Protein AF-A0A1S1MSF8-F1 (afdb_monomer_lite)

Sequence (119 aa):
MPSSAIEFIKFDSLSEEELNNYEQAVAFIKGVENPFRLKPSRVVELVSKKLPNFNMPLHTKCWKYYEARPREIDINYKGDYASYMEGFDGYLYSMSWVKFLIEELRDVTKLEEVKMQAI

pLDDT: mean 81.34, std 20.91, range [37.38, 98.06]

Structure (mmCIF, N/CA/C/O backbone):
data_AF-A0A1S1MSF8-F1
#
_entry.id   AF-A0A1S1MSF8-F1
#
loop_
_atom_site.group_PDB
_atom_site.id
_atom_site.type_symbol
_atom_site.label_atom_id
_atom_site.label_alt_id
_atom_site.label_comp_id
_atom_site.label_asym_id
_atom_site.label_entity_id
_atom_site.label_seq_id
_atom_site.pdbx_PDB_ins_code
_atom_site.Cartn_x
_atom_site.Cartn_y
_atom_site.Cartn_z
_atom_site.occupancy
_atom_site.B_iso_or_equiv
_atom_site.auth_seq_id
_atom_site.auth_comp_id
_atom_site.auth_asym_id
_atom_site.auth_atom_id
_atom_site.pdbx_PDB_model_num
ATOM 1 N N . MET A 1 1 ? 9.361 1.245 39.226 1.00 41.94 1 MET A N 1
ATOM 2 C CA . MET A 1 1 ? 9.531 2.128 38.055 1.00 41.94 1 MET A CA 1
ATOM 3 C C . MET A 1 1 ? 8.775 1.511 36.884 1.00 41.94 1 MET A C 1
ATOM 5 O O . MET A 1 1 ? 9.229 0.470 36.425 1.00 41.94 1 MET A O 1
ATOM 9 N N . PRO A 1 2 ? 7.632 2.043 36.424 1.00 44.16 2 PRO A N 1
ATOM 10 C CA . PRO A 1 2 ? 7.122 1.698 35.106 1.00 44.16 2 PRO A CA 1
ATOM 11 C C . PRO A 1 2 ? 7.528 2.785 34.105 1.00 44.16 2 PRO A C 1
ATOM 13 O O . PRO A 1 2 ? 7.167 3.951 34.250 1.00 44.16 2 PRO A O 1
ATOM 16 N N . SER A 1 3 ? 8.314 2.381 33.111 1.00 49.66 3 SER A N 1
ATOM 17 C CA . SER A 1 3 ? 8.751 3.201 31.983 1.00 49.66 3 SER A CA 1
ATOM 18 C C . SER A 1 3 ? 7.908 2.855 30.762 1.00 49.66 3 SER A C 1
ATOM 20 O O . SER A 1 3 ? 7.816 1.676 30.420 1.00 49.66 3 SER A O 1
ATOM 22 N N . SER A 1 4 ? 7.379 3.888 30.102 1.00 40.94 4 SER A N 1
ATOM 23 C CA . SER A 1 4 ? 7.108 4.028 28.654 1.00 40.94 4 SER A CA 1
ATOM 24 C C . SER A 1 4 ? 5.766 4.717 28.416 1.00 40.94 4 SER A C 1
ATOM 26 O O . SER A 1 4 ? 4.748 4.080 28.159 1.00 40.94 4 SER A O 1
ATOM 28 N N . ALA A 1 5 ? 5.784 6.048 28.486 1.00 41.41 5 ALA A N 1
ATOM 29 C CA . ALA A 1 5 ? 4.803 6.861 27.789 1.00 41.41 5 ALA A CA 1
ATOM 30 C C . ALA A 1 5 ? 5.191 6.858 26.303 1.00 41.41 5 ALA A C 1
ATOM 32 O O . ALA A 1 5 ? 6.262 7.341 25.940 1.00 41.41 5 ALA A O 1
ATOM 33 N N . ILE A 1 6 ? 4.356 6.264 25.452 1.00 50.16 6 ILE A N 1
ATOM 34 C CA . ILE A 1 6 ? 4.447 6.471 24.006 1.00 50.16 6 ILE A CA 1
ATOM 35 C C . ILE A 1 6 ? 3.659 7.748 23.721 1.00 50.16 6 ILE A C 1
ATOM 37 O O . ILE A 1 6 ? 2.434 7.725 23.611 1.00 50.16 6 ILE A O 1
ATOM 41 N N . GLU A 1 7 ? 4.363 8.875 23.662 1.00 37.38 7 GLU A N 1
ATOM 42 C CA . GLU A 1 7 ? 3.799 10.132 23.179 1.00 37.38 7 GLU A CA 1
ATOM 43 C C . GLU A 1 7 ? 3.716 10.072 21.652 1.00 37.38 7 GLU A C 1
ATOM 45 O O . GLU A 1 7 ? 4.716 10.174 20.939 1.00 37.38 7 GLU A O 1
ATOM 50 N N . PHE A 1 8 ? 2.505 9.867 21.136 1.00 43.72 8 PHE A N 1
ATOM 51 C CA . PHE A 1 8 ? 2.230 10.020 19.713 1.00 43.72 8 PHE A CA 1
ATOM 52 C C . PHE A 1 8 ? 2.314 11.508 19.354 1.00 43.72 8 PHE A C 1
ATOM 54 O O . PHE A 1 8 ? 1.441 12.307 19.694 1.00 43.72 8 PHE A O 1
ATOM 61 N N . ILE A 1 9 ? 3.408 11.867 18.683 1.00 44.03 9 ILE A N 1
ATOM 62 C CA . ILE A 1 9 ? 3.657 13.189 18.110 1.00 44.03 9 ILE A CA 1
ATOM 63 C C . ILE A 1 9 ? 2.515 13.539 17.146 1.00 44.03 9 ILE A C 1
ATOM 65 O O . ILE A 1 9 ? 2.125 12.726 16.307 1.00 44.03 9 ILE A O 1
ATOM 69 N N . LYS A 1 10 ? 1.984 14.758 17.302 1.00 40.03 10 LYS A N 1
ATOM 70 C CA . LYS A 1 10 ? 0.932 15.365 16.478 1.00 40.03 10 LYS A CA 1
ATOM 71 C C . LYS A 1 10 ? 1.234 15.160 14.995 1.00 40.03 10 LYS A C 1
ATOM 73 O O . LYS A 1 10 ? 2.210 15.691 14.478 1.00 40.03 10 LYS A O 1
ATOM 78 N N . PHE A 1 11 ? 0.385 14.382 14.335 1.00 39.38 11 PHE A N 1
ATOM 79 C CA . PHE A 1 11 ? 0.431 14.200 12.896 1.00 39.38 11 PHE A CA 1
ATOM 80 C C . PHE A 1 11 ? -0.297 15.385 12.261 1.00 39.38 11 PHE A C 1
ATOM 82 O O . PHE A 1 11 ? -1.511 15.515 12.431 1.00 39.38 11 PHE A O 1
ATOM 89 N N . ASP A 1 12 ? 0.454 16.268 11.600 1.00 45.28 12 ASP A N 1
ATOM 90 C CA . ASP A 1 12 ? -0.088 17.416 10.880 1.00 45.28 12 ASP A CA 1
ATOM 91 C C . ASP A 1 12 ? -1.225 16.964 9.964 1.00 45.28 12 ASP A C 1
ATOM 93 O O . ASP A 1 12 ? -1.085 16.114 9.078 1.00 45.28 12 ASP A O 1
ATOM 97 N N . SER A 1 13 ? -2.397 17.521 10.238 1.00 46.09 13 SER A N 1
ATOM 98 C CA . SER A 1 13 ? -3.622 17.315 9.496 1.00 46.09 13 SER A CA 1
ATOM 99 C C . SER A 1 13 ? -3.523 18.040 8.160 1.00 46.09 13 SER A C 1
ATOM 101 O O . SER A 1 13 ? -4.140 19.086 7.985 1.00 46.09 13 SER A O 1
ATOM 103 N N . LEU A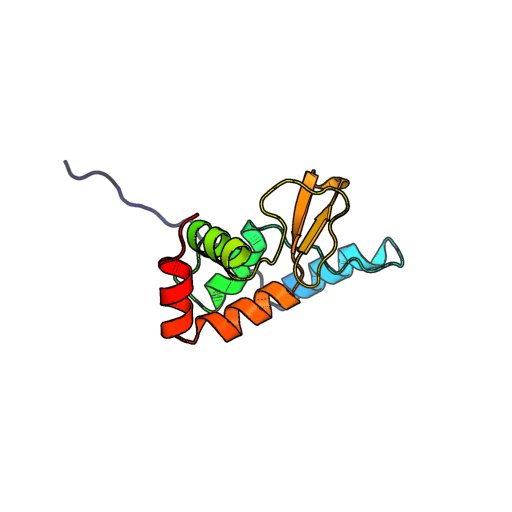 1 14 ? -2.748 17.498 7.220 1.00 49.75 14 LEU A N 1
ATOM 104 C CA . LEU A 1 14 ? -2.849 17.946 5.838 1.00 49.75 14 LEU A CA 1
ATOM 105 C C . LEU A 1 14 ? -4.245 17.583 5.337 1.00 49.75 14 LEU A C 1
ATOM 107 O O . LEU A 1 14 ? -4.637 16.402 5.323 1.00 49.75 14 LEU A O 1
ATOM 111 N N . SER A 1 15 ? -4.988 18.627 4.993 1.00 55.56 15 SER A N 1
ATOM 112 C CA . SER A 1 15 ? -6.329 18.553 4.430 1.00 55.56 15 SER A CA 1
ATOM 113 C C . SER A 1 15 ? -6.309 17.784 3.102 1.00 55.56 15 SER A C 1
ATOM 115 O O . SER A 1 15 ? -5.287 17.704 2.416 1.00 55.56 15 SER A O 1
ATOM 117 N N . GLU A 1 16 ? -7.440 17.180 2.726 1.00 54.88 16 GLU A N 1
ATOM 118 C CA . GLU A 1 16 ? -7.584 16.494 1.428 1.00 54.88 16 GLU A CA 1
ATOM 119 C C . GLU A 1 16 ? -7.258 17.442 0.248 1.00 54.88 16 GLU A C 1
ATOM 121 O O . GLU A 1 16 ? -6.763 17.003 -0.788 1.00 54.88 16 GLU A O 1
ATOM 126 N N . GLU A 1 17 ? -7.435 18.750 0.452 1.00 48.91 17 GLU A N 1
ATOM 127 C CA . GLU A 1 17 ? -7.092 19.827 -0.478 1.00 48.91 17 GLU A CA 1
ATOM 128 C C . GLU A 1 17 ? -5.576 20.036 -0.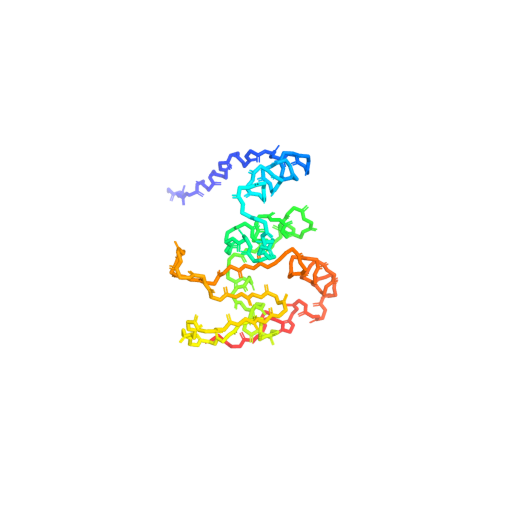635 1.00 48.91 17 GLU A C 1
ATOM 130 O O . GLU A 1 17 ? -5.076 20.092 -1.758 1.00 48.91 17 GLU A O 1
ATOM 135 N N . GLU A 1 18 ? -4.810 20.076 0.458 1.00 52.41 18 GLU A N 1
ATOM 136 C CA . GLU A 1 18 ? -3.344 20.198 0.399 1.00 52.41 18 GLU A CA 1
ATOM 137 C C . GLU A 1 18 ? -2.690 18.980 -0.252 1.00 52.41 18 GLU A C 1
ATOM 139 O O . GLU A 1 18 ? -1.696 19.110 -0.970 1.00 52.41 18 GLU A O 1
ATOM 144 N N . LEU A 1 19 ? -3.277 17.796 -0.056 1.00 57.44 19 LEU A N 1
ATOM 145 C CA . LEU A 1 19 ? -2.837 16.593 -0.747 1.00 57.44 19 LEU A CA 1
ATOM 146 C C . LEU A 1 19 ? -3.058 16.706 -2.257 1.00 57.44 19 LEU A C 1
ATOM 148 O O . LEU A 1 19 ? -2.132 16.454 -3.022 1.00 57.44 19 LEU A O 1
ATOM 152 N N . ASN A 1 20 ? -4.255 17.119 -2.676 1.00 54.66 20 ASN A N 1
ATOM 153 C CA . ASN A 1 20 ? -4.584 17.286 -4.088 1.00 54.66 20 ASN A CA 1
ATOM 154 C C . ASN A 1 20 ? -3.715 18.378 -4.747 1.00 54.66 20 ASN A C 1
ATOM 156 O O . ASN A 1 20 ? -3.251 18.209 -5.873 1.00 54.66 20 ASN A O 1
ATOM 160 N N . ASN A 1 21 ? -3.412 19.457 -4.021 1.00 54.22 21 ASN A N 1
ATOM 161 C CA . ASN A 1 21 ? -2.560 20.547 -4.499 1.00 54.22 21 ASN A CA 1
ATOM 162 C C . ASN A 1 21 ? -1.085 20.136 -4.628 1.00 54.22 21 ASN A C 1
ATOM 164 O O . ASN A 1 21 ? -0.444 20.482 -5.621 1.00 54.22 21 ASN A O 1
ATOM 168 N N . TYR A 1 22 ? -0.545 19.355 -3.686 1.00 52.91 22 TYR A N 1
ATOM 169 C CA . TYR A 1 22 ? 0.806 18.793 -3.819 1.00 52.91 22 TYR A CA 1
ATOM 170 C C . TYR A 1 22 ? 0.896 17.837 -5.016 1.00 52.91 22 TYR A C 1
ATOM 172 O O . TYR A 1 22 ? 1.853 17.867 -5.793 1.00 52.91 22 TYR A O 1
ATOM 180 N N . GLU A 1 23 ? -0.138 17.017 -5.198 1.00 52.25 23 GLU A N 1
ATOM 181 C CA . GLU A 1 23 ? -0.255 16.078 -6.309 1.00 52.25 23 GLU A CA 1
ATOM 182 C C . GLU A 1 23 ? -0.362 16.779 -7.676 1.00 52.25 23 GLU A C 1
ATOM 184 O O . GLU A 1 23 ? 0.232 16.294 -8.642 1.00 52.25 23 GLU A O 1
ATOM 189 N N . GLN A 1 24 ? -1.033 17.935 -7.761 1.00 49.69 24 GLN A N 1
ATOM 190 C CA . GLN A 1 24 ? -1.083 18.758 -8.977 1.00 49.69 24 GLN A CA 1
ATOM 191 C C . GLN A 1 24 ? 0.215 19.531 -9.250 1.00 49.69 24 GLN A C 1
ATOM 193 O O . GLN A 1 24 ? 0.652 19.604 -10.400 1.00 49.69 24 GLN A O 1
ATOM 198 N N . ALA A 1 25 ? 0.869 20.069 -8.216 1.00 46.50 25 ALA A N 1
ATOM 199 C CA . ALA A 1 25 ? 2.100 20.847 -8.372 1.00 46.50 25 ALA A CA 1
ATOM 200 C C . ALA A 1 25 ? 3.264 20.012 -8.945 1.00 46.50 25 ALA A C 1
ATOM 202 O O . ALA A 1 25 ? 4.067 20.519 -9.727 1.00 46.50 25 ALA A O 1
ATOM 203 N N . VAL A 1 26 ? 3.335 18.719 -8.608 1.00 46.78 26 VAL A N 1
ATOM 204 C CA . VAL A 1 26 ? 4.332 17.787 -9.169 1.00 46.78 26 VAL A CA 1
ATOM 205 C C . VAL A 1 26 ? 3.962 17.339 -10.593 1.00 46.78 26 VAL A C 1
ATOM 207 O O . VAL A 1 26 ? 4.853 17.146 -11.422 1.00 46.78 26 VAL A O 1
ATOM 210 N N . ALA A 1 27 ? 2.667 17.209 -10.905 1.00 48.31 27 ALA A N 1
ATOM 211 C CA . ALA A 1 27 ? 2.172 16.743 -12.206 1.00 48.31 27 ALA A CA 1
ATOM 212 C C . ALA A 1 27 ? 2.449 17.722 -13.363 1.00 48.31 27 ALA A C 1
ATOM 214 O O . ALA A 1 27 ? 2.637 17.302 -14.502 1.00 48.31 27 ALA A O 1
ATOM 215 N N . PHE A 1 28 ? 2.537 19.024 -13.082 1.00 47.47 28 PHE A N 1
ATOM 216 C CA . PHE A 1 28 ? 2.641 20.052 -14.123 1.00 47.47 28 PHE A CA 1
ATOM 217 C C . PHE A 1 28 ? 3.998 20.083 -14.861 1.00 47.47 28 PHE A C 1
ATOM 219 O O . PHE A 1 28 ? 4.104 20.649 -15.945 1.00 47.47 28 PHE A O 1
ATOM 226 N N . ILE A 1 29 ? 5.055 19.476 -14.305 1.00 55.41 29 ILE A N 1
ATOM 227 C CA . ILE A 1 29 ? 6.436 19.674 -14.791 1.00 55.41 29 ILE A CA 1
ATOM 228 C C . ILE A 1 29 ? 6.830 18.705 -15.924 1.00 55.41 29 ILE A C 1
ATOM 230 O O . ILE A 1 29 ? 7.771 18.983 -16.668 1.00 55.41 29 ILE A O 1
ATOM 234 N N . LYS A 1 30 ? 6.127 17.583 -16.121 1.00 45.09 30 LYS A N 1
ATOM 235 C CA . LYS A 1 30 ? 6.423 16.626 -17.204 1.00 45.09 30 LYS A CA 1
ATOM 236 C C . LYS A 1 30 ? 5.119 16.013 -17.701 1.00 45.09 30 LYS A C 1
ATOM 238 O O . LYS A 1 30 ? 4.475 15.305 -16.943 1.00 45.09 30 LYS A O 1
ATOM 243 N N . GLY A 1 31 ? 4.747 16.267 -18.957 1.00 49.09 31 GLY A N 1
ATOM 244 C CA . GLY A 1 31 ? 3.470 15.886 -19.589 1.00 49.09 31 GLY A CA 1
ATOM 245 C C . GLY A 1 31 ? 3.173 14.383 -19.747 1.00 49.09 31 GLY A C 1
ATOM 246 O O . GLY A 1 31 ? 2.563 13.992 -20.736 1.00 49.09 31 GLY A O 1
ATOM 247 N N . VAL A 1 32 ? 3.595 13.540 -18.804 1.00 54.88 32 VAL A N 1
ATOM 248 C CA . VAL A 1 32 ? 3.194 12.138 -18.660 1.00 54.88 32 VAL A CA 1
ATOM 249 C C . VAL A 1 32 ? 2.949 11.896 -17.170 1.00 54.88 32 VAL A C 1
ATOM 251 O O . VAL A 1 32 ? 3.892 11.793 -16.385 1.00 54.88 32 VAL A O 1
ATOM 254 N N . GLU A 1 33 ? 1.679 11.839 -16.768 1.00 68.12 33 GLU A N 1
ATOM 255 C CA . GLU A 1 33 ? 1.298 11.531 -15.390 1.00 68.12 33 GLU A CA 1
ATOM 256 C C . GLU A 1 33 ? 1.740 10.105 -15.033 1.00 68.12 33 GLU A C 1
ATOM 258 O O . GLU A 1 33 ? 1.281 9.127 -15.627 1.00 68.12 33 GLU A O 1
ATOM 263 N N . ASN A 1 34 ? 2.635 9.964 -14.053 1.00 74.75 34 ASN A N 1
ATOM 264 C CA . ASN A 1 34 ? 2.888 8.671 -13.433 1.00 74.75 34 ASN A CA 1
ATOM 265 C C . ASN A 1 34 ? 1.897 8.479 -12.268 1.00 74.75 34 ASN A C 1
ATOM 267 O O . ASN A 1 34 ? 1.968 9.239 -11.297 1.00 74.75 34 ASN A O 1
ATOM 271 N N . PRO A 1 35 ? 0.993 7.481 -12.319 1.00 85.06 35 PRO A N 1
ATOM 272 C CA . PRO A 1 35 ? 0.015 7.260 -11.255 1.00 85.06 35 PRO A CA 1
ATOM 273 C C . PRO A 1 35 ? 0.648 6.750 -9.947 1.00 85.06 35 PRO A C 1
ATOM 275 O O . PRO A 1 35 ? 0.006 6.817 -8.898 1.00 85.06 35 PRO A O 1
ATOM 278 N N . PHE A 1 36 ? 1.892 6.258 -9.979 1.00 90.38 36 PHE A N 1
ATOM 279 C CA . PHE A 1 36 ? 2.616 5.719 -8.826 1.00 90.38 36 PHE A CA 1
ATOM 280 C C . PHE A 1 36 ? 3.462 6.808 -8.165 1.00 90.38 36 PHE A C 1
ATOM 282 O O . PHE A 1 36 ? 4.594 7.079 -8.565 1.00 90.38 36 PHE A O 1
ATOM 289 N N . ARG A 1 37 ? 2.906 7.435 -7.126 1.00 89.81 37 ARG A N 1
ATOM 290 C CA . ARG A 1 37 ? 3.531 8.569 -6.416 1.00 89.81 37 ARG A CA 1
ATOM 291 C C . ARG A 1 37 ? 3.595 8.407 -4.900 1.00 89.81 37 ARG A C 1
ATOM 293 O O . ARG A 1 37 ? 4.249 9.194 -4.218 1.00 89.81 37 ARG A O 1
ATOM 300 N N . LEU A 1 38 ? 2.928 7.393 -4.353 1.00 93.75 38 LEU A N 1
ATOM 301 C CA . LEU A 1 38 ? 2.791 7.223 -2.911 1.00 93.75 38 LEU A CA 1
ATOM 302 C C . LEU A 1 38 ? 3.870 6.285 -2.377 1.00 93.75 38 LEU A C 1
ATOM 304 O O . LEU A 1 38 ? 3.937 5.115 -2.745 1.00 93.75 38 LEU A O 1
ATOM 308 N N . LYS A 1 39 ? 4.699 6.781 -1.457 1.00 95.25 39 LYS A N 1
ATOM 309 C CA . LYS A 1 39 ? 5.591 5.924 -0.662 1.00 95.25 39 LYS A CA 1
ATOM 310 C C . LYS A 1 39 ? 4.762 5.049 0.295 1.00 95.25 39 LYS A C 1
ATOM 312 O O . LYS A 1 39 ? 3.674 5.473 0.691 1.00 95.25 39 LYS A O 1
ATOM 317 N N . PRO A 1 40 ? 5.281 3.895 0.763 1.00 96.81 40 PRO A N 1
ATOM 318 C CA . PRO A 1 40 ? 4.584 3.047 1.737 1.00 96.81 40 PRO A CA 1
ATOM 319 C C . PRO A 1 40 ? 4.062 3.805 2.967 1.00 96.81 40 PRO A C 1
ATOM 321 O O . PRO A 1 40 ? 2.942 3.578 3.411 1.00 96.81 40 PRO A O 1
ATOM 324 N N . SER A 1 41 ? 4.846 4.747 3.505 1.00 95.44 41 SER A N 1
ATOM 325 C CA . SER A 1 41 ? 4.438 5.566 4.654 1.00 95.44 41 SER A CA 1
ATOM 326 C C . SER A 1 41 ? 3.224 6.440 4.348 1.00 95.44 41 SER A C 1
ATOM 328 O O . SER A 1 41 ? 2.341 6.574 5.192 1.00 95.44 41 SER A O 1
ATOM 330 N N . ARG A 1 42 ? 3.140 6.981 3.126 1.00 95.19 42 ARG A N 1
ATOM 331 C CA . ARG A 1 42 ? 1.995 7.780 2.689 1.00 95.19 42 ARG A CA 1
ATOM 332 C C . ARG A 1 42 ? 0.746 6.923 2.511 1.00 95.19 42 ARG A C 1
ATOM 334 O O . ARG A 1 42 ? -0.335 7.368 2.875 1.00 95.19 42 ARG A O 1
ATOM 341 N N . VAL A 1 43 ? 0.883 5.693 2.007 1.00 97.00 43 VAL A N 1
ATOM 342 C CA . VAL A 1 43 ? -0.235 4.733 1.958 1.00 97.00 43 VAL A CA 1
ATOM 343 C C . VAL A 1 43 ? -0.759 4.466 3.368 1.00 97.00 43 VAL A C 1
ATOM 345 O O . VAL A 1 43 ? -1.958 4.589 3.600 1.00 97.00 43 VAL A O 1
ATOM 348 N N . VAL A 1 44 ? 0.132 4.169 4.321 1.00 97.56 44 VAL A N 1
ATOM 349 C CA . VAL A 1 44 ? -0.249 3.925 5.722 1.00 97.56 44 VAL A CA 1
ATOM 350 C C . VAL A 1 44 ? -0.995 5.114 6.316 1.00 97.56 44 VAL A C 1
ATOM 352 O O . VAL A 1 44 ? -2.051 4.915 6.903 1.00 97.56 44 VAL A O 1
ATOM 355 N N . GLU A 1 45 ? -0.491 6.332 6.129 1.00 95.62 45 GLU A N 1
ATOM 356 C CA . GLU A 1 45 ? -1.157 7.547 6.603 1.00 95.62 45 GLU A CA 1
ATOM 357 C C . GLU A 1 45 ? -2.562 7.720 6.005 1.00 95.62 45 GLU A C 1
ATOM 359 O O . GLU A 1 45 ? -3.517 8.029 6.714 1.00 95.62 45 GLU A O 1
ATOM 364 N N . LEU A 1 46 ? -2.705 7.548 4.690 1.00 94.62 46 LEU A N 1
ATOM 365 C CA . LEU A 1 46 ? -3.986 7.758 4.017 1.00 94.62 46 LEU A CA 1
ATOM 366 C C . LEU A 1 46 ? -5.030 6.723 4.431 1.00 94.62 46 LEU A C 1
ATOM 368 O O . LEU A 1 46 ? -6.187 7.074 4.662 1.00 94.62 46 LEU A O 1
ATOM 372 N N . VAL A 1 47 ? -4.622 5.461 4.555 1.00 96.25 47 VAL A N 1
ATOM 373 C CA . VAL A 1 47 ? -5.518 4.385 4.982 1.00 96.25 47 VAL A CA 1
ATOM 374 C C . VAL A 1 47 ? -5.852 4.529 6.469 1.00 96.25 47 VAL A C 1
ATOM 376 O O . VAL A 1 47 ? -7.015 4.365 6.836 1.00 96.25 47 VAL A O 1
ATOM 379 N N . SER A 1 48 ? -4.898 4.915 7.326 1.00 95.81 48 SER A N 1
ATOM 380 C CA . SER A 1 48 ? -5.135 5.040 8.772 1.00 95.81 48 SER A CA 1
ATOM 381 C C . SER A 1 48 ? -6.134 6.140 9.138 1.00 95.81 48 SER A C 1
ATOM 383 O O . SER A 1 48 ? -6.875 5.990 10.109 1.00 95.81 48 SER A O 1
ATOM 385 N N . LYS A 1 49 ? -6.262 7.185 8.306 1.00 94.38 49 LYS A N 1
ATOM 386 C CA . LYS A 1 49 ? -7.322 8.206 8.431 1.00 94.38 49 LYS A CA 1
ATOM 387 C C . LYS A 1 49 ? -8.738 7.625 8.344 1.00 94.38 49 LYS A C 1
ATOM 389 O O . LYS A 1 49 ? -9.669 8.231 8.868 1.00 94.38 49 LYS A O 1
ATOM 394 N N . LYS A 1 50 ? -8.924 6.488 7.666 1.00 93.94 50 LYS A N 1
ATOM 395 C CA . LYS A 1 50 ? -10.225 5.803 7.547 1.00 93.94 50 LYS A CA 1
ATOM 396 C C . LYS A 1 50 ? -10.279 4.496 8.352 1.00 93.94 50 LYS A C 1
ATOM 398 O O . LYS A 1 50 ? -11.364 4.087 8.749 1.00 93.94 50 LYS A O 1
ATOM 403 N N . LEU A 1 51 ? -9.130 3.867 8.613 1.00 93.69 51 LEU A N 1
ATOM 404 C CA . LEU A 1 51 ? -8.968 2.614 9.356 1.00 93.69 51 LEU A CA 1
ATOM 405 C C . LEU A 1 51 ? -7.886 2.786 10.447 1.00 93.69 51 LEU A C 1
ATOM 407 O O . LEU A 1 51 ? -6.726 2.457 10.202 1.00 93.69 51 LEU A O 1
ATOM 411 N N . PRO A 1 52 ? -8.227 3.263 11.663 1.00 90.81 52 PRO A N 1
ATOM 412 C CA . PRO A 1 52 ? -7.259 3.741 12.668 1.00 90.81 52 PRO A CA 1
ATOM 413 C C . PRO A 1 52 ? -6.144 2.769 13.087 1.00 90.81 52 PRO A C 1
ATOM 415 O O . PRO A 1 52 ? -5.088 3.201 13.537 1.00 90.81 52 PRO A O 1
ATOM 418 N N . ASN A 1 53 ? -6.348 1.460 12.920 1.00 91.75 53 ASN A N 1
ATOM 419 C CA . ASN A 1 53 ? -5.368 0.427 13.275 1.00 91.75 53 ASN A CA 1
ATOM 420 C C . ASN A 1 53 ? -4.459 0.012 12.103 1.00 91.75 53 ASN A C 1
ATOM 422 O O . ASN A 1 53 ? -3.668 -0.926 12.234 1.00 91.75 53 ASN A O 1
ATOM 426 N N . PHE A 1 54 ? -4.573 0.675 10.950 1.00 96.56 54 PHE A N 1
ATOM 427 C CA . PHE A 1 54 ? -3.734 0.397 9.793 1.00 96.56 54 PHE A CA 1
ATOM 428 C C . PHE A 1 54 ? -2.319 0.951 9.996 1.00 96.56 54 PHE A C 1
ATOM 430 O O . PHE A 1 54 ? -2.124 2.133 10.267 1.00 96.56 54 PHE A O 1
ATOM 437 N N . ASN A 1 55 ? -1.317 0.081 9.872 1.00 97.50 55 ASN A N 1
ATOM 438 C CA . ASN A 1 55 ? 0.085 0.384 10.159 1.00 97.50 55 ASN A CA 1
ATOM 439 C C . ASN A 1 55 ? 1.027 -0.295 9.148 1.00 97.50 55 ASN A C 1
ATOM 441 O O . ASN A 1 55 ? 0.591 -1.062 8.290 1.00 97.50 55 ASN A O 1
ATOM 445 N N . MET A 1 56 ? 2.332 -0.015 9.234 1.00 97.69 56 MET A N 1
ATOM 446 C CA . MET A 1 56 ? 3.322 -0.550 8.286 1.00 97.69 56 MET A CA 1
ATOM 447 C C . MET A 1 56 ? 3.399 -2.092 8.255 1.00 97.69 56 MET A C 1
ATOM 449 O O . MET A 1 56 ? 3.480 -2.653 7.157 1.00 97.69 56 MET A O 1
ATOM 453 N N . PRO A 1 57 ? 3.340 -2.809 9.398 1.00 97.12 57 PRO A N 1
ATOM 454 C CA . PRO A 1 57 ? 3.224 -4.266 9.385 1.00 97.12 57 PRO A CA 1
ATOM 455 C C . PRO A 1 57 ? 1.996 -4.772 8.621 1.00 97.12 57 PRO A C 1
ATOM 457 O O . PRO A 1 57 ? 2.127 -5.673 7.794 1.00 97.12 57 PRO A O 1
ATOM 460 N N . LEU A 1 58 ? 0.820 -4.177 8.846 1.00 97.25 58 LEU A N 1
ATOM 461 C CA . LEU A 1 58 ? -0.395 -4.565 8.131 1.00 97.25 58 LEU A CA 1
ATOM 462 C C . LEU A 1 58 ? -0.291 -4.237 6.639 1.00 97.25 58 LEU A C 1
ATOM 464 O O . LEU A 1 58 ? -0.576 -5.102 5.821 1.00 97.25 58 LEU A O 1
ATOM 468 N N . HIS A 1 59 ? 0.226 -3.062 6.274 1.00 98.00 59 HIS A N 1
ATOM 469 C CA . HIS A 1 59 ? 0.517 -2.723 4.879 1.00 98.00 59 HIS A CA 1
ATOM 470 C C . HIS A 1 59 ? 1.453 -3.748 4.220 1.00 98.00 59 HIS A C 1
ATOM 472 O O . HIS A 1 59 ? 1.249 -4.123 3.066 1.00 98.00 59 HIS A O 1
ATOM 478 N N . THR A 1 60 ? 2.452 -4.241 4.961 1.00 97.69 60 THR A N 1
ATOM 479 C CA . THR A 1 60 ? 3.375 -5.273 4.474 1.00 97.69 60 THR A CA 1
ATOM 480 C C . THR A 1 60 ? 2.663 -6.585 4.171 1.00 97.69 60 THR A C 1
ATOM 482 O O . THR A 1 60 ? 2.922 -7.195 3.135 1.00 97.69 60 THR A O 1
ATOM 485 N N . LYS A 1 61 ? 1.739 -6.998 5.044 1.00 97.62 61 LYS A N 1
ATOM 486 C CA . LYS A 1 61 ? 0.874 -8.155 4.790 1.00 97.62 61 LYS A CA 1
ATOM 487 C C . LYS A 1 61 ? -0.033 -7.906 3.593 1.00 97.62 61 LYS A C 1
ATOM 489 O O . LYS A 1 61 ? -0.076 -8.736 2.703 1.00 97.62 61 LYS A O 1
ATOM 494 N N . CYS A 1 62 ? -0.669 -6.740 3.499 1.00 98.06 62 CYS A N 1
ATOM 495 C CA . CYS A 1 62 ? -1.572 -6.420 2.396 1.00 98.06 62 CYS A CA 1
ATOM 496 C C . CYS A 1 62 ? -0.905 -6.544 1.023 1.00 98.06 62 CYS A C 1
ATOM 498 O O . CYS A 1 62 ? -1.443 -7.232 0.160 1.00 98.06 62 CYS A O 1
ATOM 500 N N . TRP A 1 63 ? 0.261 -5.923 0.799 1.00 98.00 63 TRP A N 1
ATOM 501 C CA . TRP A 1 63 ? 0.885 -6.008 -0.529 1.00 98.00 63 TRP A CA 1
ATOM 502 C C . TRP A 1 63 ? 1.341 -7.435 -0.862 1.00 98.00 63 TRP A C 1
ATOM 504 O O . TRP A 1 63 ? 1.352 -7.796 -2.034 1.00 98.00 63 TRP A O 1
ATOM 514 N N . LYS A 1 64 ? 1.678 -8.251 0.151 1.00 97.44 64 LYS A N 1
ATOM 515 C CA . LYS A 1 64 ? 2.009 -9.676 -0.012 1.00 97.44 64 LYS A CA 1
ATOM 516 C C . LYS A 1 64 ? 0.782 -10.560 -0.223 1.00 97.44 64 LYS A C 1
ATOM 518 O O . LYS A 1 64 ? 0.909 -11.589 -0.878 1.00 97.44 64 LYS A O 1
ATOM 523 N N . TYR A 1 65 ? -0.354 -10.220 0.378 1.00 97.25 65 TYR A N 1
ATOM 524 C CA . TYR A 1 65 ? -1.605 -10.977 0.293 1.00 97.25 65 TYR A CA 1
ATOM 525 C C . TYR A 1 65 ? -2.251 -10.793 -1.072 1.00 97.25 65 TYR A C 1
ATOM 527 O O . TYR A 1 65 ? -2.588 -11.762 -1.737 1.00 97.25 65 TYR A O 1
ATOM 535 N N . TYR A 1 66 ? -2.375 -9.535 -1.492 1.00 97.00 66 TYR A N 1
ATOM 536 C CA . TYR A 1 66 ? -3.007 -9.151 -2.754 1.00 97.00 66 TYR A CA 1
ATOM 537 C C . TYR A 1 66 ? -2.015 -9.048 -3.911 1.00 97.00 66 TYR A C 1
ATOM 539 O O . TYR A 1 66 ? -2.379 -8.566 -4.977 1.00 97.00 66 TYR A O 1
ATOM 547 N N . GLU A 1 67 ? -0.756 -9.428 -3.677 1.00 96.94 67 GLU A N 1
ATOM 548 C CA . GLU A 1 67 ? 0.302 -9.432 -4.691 1.00 96.94 67 GLU A CA 1
ATOM 549 C C . GLU A 1 67 ? 0.425 -8.091 -5.438 1.00 96.94 67 GLU A C 1
ATOM 551 O O . GLU A 1 67 ? 0.729 -8.033 -6.624 1.00 96.94 67 GLU A O 1
ATOM 556 N N . ALA A 1 68 ? 0.223 -6.976 -4.724 1.00 97.50 68 ALA A N 1
ATOM 557 C CA . ALA A 1 68 ? 0.236 -5.632 -5.307 1.00 97.50 68 ALA A CA 1
ATOM 558 C C . ALA A 1 68 ? 1.590 -5.275 -5.955 1.00 97.50 68 ALA A C 1
ATOM 560 O O . ALA A 1 68 ? 1.671 -4.380 -6.803 1.00 97.50 68 ALA A O 1
ATOM 561 N N . ARG A 1 69 ? 2.656 -5.971 -5.542 1.00 96.75 69 ARG A N 1
ATOM 562 C CA . ARG A 1 69 ? 3.994 -5.941 -6.138 1.00 96.75 69 ARG A CA 1
ATOM 563 C C . ARG A 1 69 ? 4.728 -7.274 -5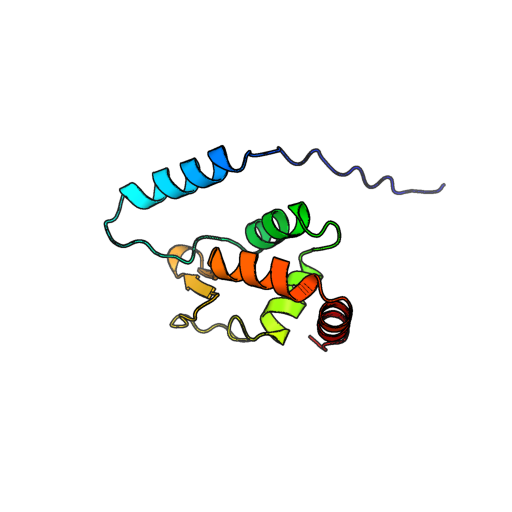.914 1.00 96.75 69 ARG A C 1
ATOM 565 O O . ARG A 1 69 ? 4.361 -8.004 -4.987 1.00 96.75 69 ARG A O 1
ATOM 572 N N . PRO A 1 70 ? 5.804 -7.558 -6.673 1.00 97.06 70 PRO A N 1
ATOM 573 C CA . PRO A 1 70 ? 6.646 -8.728 -6.463 1.00 97.06 70 PRO A CA 1
ATOM 574 C C . PRO A 1 70 ? 7.292 -8.736 -5.072 1.00 97.06 70 PRO A C 1
ATOM 576 O O . PRO A 1 70 ? 7.535 -7.689 -4.464 1.00 97.06 70 PRO A O 1
ATOM 579 N N . ARG A 1 71 ? 7.564 -9.943 -4.559 1.00 95.12 71 ARG A N 1
ATOM 580 C CA . ARG A 1 71 ? 8.265 -10.136 -3.277 1.00 95.12 71 ARG A CA 1
ATOM 581 C C . ARG A 1 71 ? 9.733 -9.740 -3.370 1.00 95.12 71 ARG A C 1
ATOM 583 O O . ARG A 1 71 ? 10.246 -9.116 -2.445 1.00 95.12 71 ARG A O 1
ATOM 590 N N . GLU A 1 72 ? 10.348 -10.070 -4.496 1.00 95.44 72 GLU A N 1
ATOM 591 C CA . GLU A 1 72 ? 11.704 -9.665 -4.839 1.00 95.44 72 GLU A CA 1
ATOM 592 C C . GLU A 1 72 ? 11.706 -8.317 -5.568 1.00 95.44 72 GLU A C 1
ATOM 594 O O . GLU A 1 72 ? 10.671 -7.810 -6.013 1.00 95.44 72 GLU A O 1
ATOM 599 N N . ILE A 1 73 ? 12.879 -7.700 -5.673 1.00 94.75 73 ILE A N 1
ATOM 600 C CA . ILE A 1 73 ? 13.029 -6.476 -6.459 1.00 94.75 73 ILE A CA 1
ATOM 601 C C . ILE A 1 73 ? 12.945 -6.833 -7.944 1.00 94.75 73 ILE A C 1
ATOM 603 O O . ILE A 1 73 ? 13.774 -7.578 -8.459 1.00 94.75 73 ILE A O 1
ATOM 607 N N . ASP A 1 74 ? 11.965 -6.250 -8.627 1.00 96.88 74 ASP A N 1
ATOM 608 C CA . ASP A 1 74 ? 11.867 -6.224 -10.079 1.00 96.88 74 ASP A CA 1
ATOM 609 C C . ASP A 1 74 ? 11.817 -4.762 -10.523 1.00 96.88 74 ASP A C 1
ATOM 611 O O . ASP A 1 74 ? 10.808 -4.072 -10.369 1.00 96.88 74 ASP A O 1
ATOM 615 N N . ILE A 1 75 ? 12.940 -4.289 -11.062 1.00 95.44 75 ILE A N 1
ATOM 616 C CA . ILE A 1 75 ? 13.124 -2.893 -11.469 1.00 95.44 75 ILE A CA 1
ATOM 617 C C . ILE A 1 75 ? 12.240 -2.485 -12.654 1.00 95.44 75 ILE A C 1
ATOM 619 O O . ILE A 1 75 ? 12.035 -1.294 -12.878 1.00 95.44 75 ILE A O 1
ATOM 623 N N . ASN A 1 76 ? 11.707 -3.459 -13.398 1.00 94.50 76 ASN A N 1
ATOM 624 C CA . ASN A 1 76 ? 10.840 -3.230 -14.553 1.00 94.50 76 AS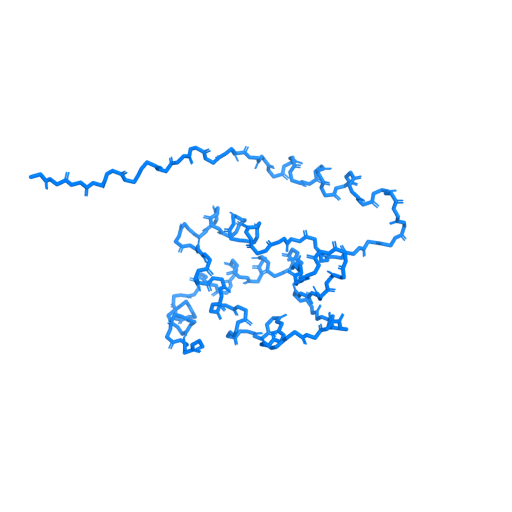N A CA 1
ATOM 625 C C . ASN A 1 76 ? 9.353 -3.397 -14.205 1.00 94.50 76 ASN A C 1
ATOM 627 O O . ASN A 1 76 ? 8.499 -3.250 -15.083 1.00 94.50 76 ASN A O 1
ATOM 631 N N . TYR A 1 77 ? 9.024 -3.704 -12.945 1.00 95.88 77 TYR A N 1
ATOM 632 C CA . TYR A 1 77 ? 7.652 -3.973 -12.538 1.00 95.88 77 TYR A CA 1
ATOM 633 C C . TYR A 1 77 ? 6.763 -2.733 -12.636 1.00 95.88 77 TYR A C 1
ATOM 635 O O . TYR A 1 77 ? 7.047 -1.691 -12.036 1.00 95.88 77 TYR A O 1
ATOM 643 N N . LYS A 1 78 ? 5.621 -2.906 -13.307 1.00 94.69 78 LYS A N 1
ATOM 644 C CA . LYS A 1 78 ? 4.527 -1.939 -13.398 1.00 94.69 78 LYS A CA 1
ATOM 645 C C . LYS A 1 78 ? 3.192 -2.685 -13.354 1.00 94.69 78 LYS A C 1
ATOM 647 O O . LYS A 1 78 ? 2.791 -3.281 -14.349 1.00 94.69 78 LYS A O 1
ATOM 652 N N . GLY A 1 79 ? 2.530 -2.661 -12.202 1.00 94.31 79 GLY A N 1
ATOM 653 C CA . GLY A 1 79 ? 1.198 -3.239 -11.999 1.00 94.31 79 GLY A CA 1
ATOM 654 C C . GLY A 1 79 ? 0.128 -2.169 -11.795 1.00 94.31 79 GLY A C 1
ATOM 655 O O . GLY A 1 79 ? 0.411 -0.981 -11.890 1.00 94.31 79 GLY A O 1
ATOM 656 N N . ASP A 1 80 ? -1.096 -2.571 -11.459 1.00 92.31 80 ASP A N 1
ATOM 657 C CA . ASP A 1 80 ? -2.220 -1.633 -11.275 1.00 92.31 80 ASP A CA 1
ATOM 658 C C . ASP A 1 80 ? -2.109 -0.806 -9.979 1.00 92.31 80 ASP A C 1
ATOM 660 O O . ASP A 1 80 ? -2.543 0.350 -9.888 1.00 92.31 80 ASP A O 1
ATOM 664 N N . TYR A 1 81 ? -1.484 -1.394 -8.957 1.00 96.50 81 TYR A N 1
ATOM 665 C CA . TYR A 1 81 ? -1.384 -0.817 -7.617 1.00 96.50 81 TYR A CA 1
ATOM 666 C C . TYR A 1 81 ? -0.010 -0.241 -7.285 1.00 96.50 81 TYR A C 1
ATOM 668 O O . TYR A 1 81 ? 0.073 0.694 -6.484 1.00 96.50 81 TYR A O 1
ATOM 676 N N . ALA A 1 82 ? 1.056 -0.757 -7.897 1.00 97.31 82 ALA A N 1
ATOM 677 C CA . ALA A 1 82 ? 2.420 -0.324 -7.631 1.00 97.31 82 ALA A CA 1
ATOM 678 C C . ALA A 1 82 ? 3.323 -0.430 -8.865 1.00 97.31 82 ALA A C 1
ATOM 680 O O . ALA A 1 82 ? 3.080 -1.227 -9.768 1.00 97.31 82 ALA A O 1
ATOM 681 N N . SER A 1 83 ? 4.409 0.337 -8.858 1.00 96.19 83 SER A N 1
ATOM 682 C CA . SER A 1 83 ? 5.490 0.265 -9.845 1.00 96.19 83 SER A CA 1
ATOM 683 C C . SER A 1 83 ? 6.824 0.461 -9.147 1.00 96.19 83 SER A C 1
ATOM 685 O O . SER A 1 83 ? 6.908 1.238 -8.188 1.00 96.19 83 SER A O 1
ATOM 687 N N . TYR A 1 84 ? 7.869 -0.208 -9.633 1.00 95.50 84 TYR A N 1
ATOM 688 C CA . TYR A 1 84 ? 9.226 0.169 -9.260 1.00 95.50 84 TYR A CA 1
ATOM 689 C C . TYR A 1 84 ? 9.553 1.532 -9.866 1.00 95.50 84 TYR A C 1
ATOM 691 O O . TYR A 1 84 ? 9.159 1.834 -10.993 1.00 95.50 84 TYR A O 1
ATOM 699 N N . MET A 1 85 ? 10.232 2.370 -9.093 1.00 90.19 85 MET A N 1
ATOM 700 C CA . MET A 1 85 ? 10.591 3.726 -9.475 1.00 90.19 85 MET A CA 1
ATOM 701 C C . MET A 1 85 ? 12.083 3.917 -9.264 1.00 90.19 85 MET A C 1
ATOM 703 O O . MET A 1 85 ? 12.528 4.089 -8.133 1.00 90.19 85 MET A O 1
ATOM 707 N N . GLU A 1 86 ? 12.842 3.929 -10.358 1.00 83.69 86 GLU A N 1
ATOM 708 C CA . GLU A 1 86 ? 14.308 4.027 -10.340 1.00 83.69 86 GLU A CA 1
ATOM 709 C C . GLU A 1 86 ? 14.798 5.263 -9.566 1.00 83.69 86 GLU A C 1
ATOM 711 O O . GLU A 1 86 ? 15.658 5.152 -8.702 1.00 83.69 86 GLU A O 1
ATOM 716 N N . GLY A 1 87 ? 14.169 6.429 -9.762 1.00 82.00 87 GLY A N 1
ATOM 717 C CA . GLY A 1 87 ? 14.525 7.656 -9.032 1.00 82.00 87 GLY A CA 1
ATOM 718 C C . GLY A 1 87 ? 14.213 7.642 -7.526 1.00 82.00 87 GLY A C 1
ATOM 719 O O . GLY A 1 87 ? 14.664 8.529 -6.805 1.00 82.00 87 GLY A O 1
ATOM 720 N N . PHE A 1 88 ? 13.430 6.671 -7.046 1.00 86.31 88 PHE A N 1
ATOM 721 C CA . PHE A 1 88 ? 13.161 6.443 -5.622 1.00 86.31 88 PHE A CA 1
ATOM 722 C C . PHE A 1 88 ? 13.888 5.201 -5.077 1.00 86.31 88 PHE A C 1
ATOM 724 O O . PHE A 1 88 ? 13.955 5.038 -3.862 1.00 86.31 88 PHE A O 1
ATOM 731 N N . ASP A 1 89 ? 14.424 4.354 -5.958 1.00 88.06 89 ASP A N 1
ATOM 732 C CA . ASP A 1 89 ? 14.997 3.044 -5.643 1.00 88.06 89 ASP A CA 1
ATOM 733 C C . ASP A 1 89 ? 14.046 2.156 -4.821 1.00 88.06 89 ASP A C 1
ATOM 735 O O . ASP A 1 89 ? 14.363 1.608 -3.764 1.00 88.06 89 ASP A O 1
ATOM 739 N N . GLY A 1 90 ? 12.796 2.076 -5.276 1.00 92.69 90 GLY A N 1
ATOM 740 C CA . GLY A 1 90 ? 11.779 1.297 -4.590 1.00 92.69 90 GLY A CA 1
ATOM 741 C C . GLY A 1 90 ? 10.411 1.387 -5.240 1.00 92.69 90 GLY A C 1
ATOM 742 O O . GLY A 1 90 ? 10.204 2.063 -6.245 1.00 92.69 90 GLY A O 1
ATOM 743 N N . TYR A 1 91 ? 9.446 0.705 -4.630 1.00 96.25 91 TYR A N 1
ATOM 744 C CA . TYR A 1 91 ? 8.084 0.668 -5.142 1.00 96.25 91 TYR A CA 1
ATOM 745 C C . TYR A 1 91 ? 7.265 1.857 -4.637 1.00 96.25 91 TYR A C 1
ATOM 747 O O . TYR A 1 91 ? 7.147 2.069 -3.424 1.00 96.25 91 TYR A O 1
ATOM 755 N N . LEU A 1 92 ? 6.669 2.594 -5.575 1.00 95.75 92 LEU A N 1
ATOM 756 C CA . LEU A 1 92 ? 5.625 3.577 -5.301 1.00 95.75 92 LEU A CA 1
ATOM 757 C C . LEU A 1 92 ? 4.257 2.992 -5.635 1.00 95.75 92 LEU A C 1
ATOM 759 O O . LEU A 1 92 ? 4.125 2.130 -6.501 1.00 95.75 92 LEU A O 1
ATOM 763 N N . TYR A 1 93 ? 3.241 3.487 -4.940 1.00 96.50 93 TYR A N 1
ATOM 764 C CA . TYR A 1 93 ? 1.866 3.026 -5.041 1.00 96.50 93 TYR A CA 1
ATOM 765 C C . TYR A 1 93 ? 0.972 4.089 -5.670 1.00 96.50 93 TYR A C 1
ATOM 767 O O . TYR A 1 93 ? 1.255 5.293 -5.605 1.00 96.50 93 TYR A O 1
ATOM 775 N N . SER A 1 94 ? -0.118 3.628 -6.272 1.00 94.69 94 SER A N 1
ATOM 776 C CA . SER A 1 94 ? -1.169 4.478 -6.818 1.00 94.69 94 SER A CA 1
ATOM 777 C C . SER A 1 94 ? -2.228 4.811 -5.768 1.00 94.69 94 SER A C 1
ATOM 779 O O . SER A 1 94 ? -2.366 4.139 -4.744 1.00 94.69 94 SER A O 1
ATOM 781 N N . MET A 1 95 ? -3.032 5.844 -6.031 1.00 93.69 95 MET A N 1
ATOM 782 C CA . MET A 1 95 ? -4.203 6.137 -5.196 1.00 93.69 95 MET A CA 1
ATOM 783 C C . MET A 1 95 ? -5.261 5.021 -5.280 1.00 93.69 95 MET A C 1
ATOM 785 O O . MET A 1 95 ? -6.019 4.816 -4.333 1.00 93.69 95 MET A 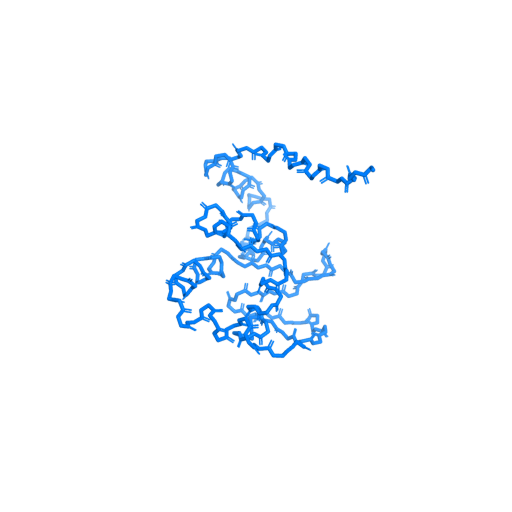O 1
ATOM 789 N N . SER A 1 96 ? -5.294 4.260 -6.379 1.00 94.25 96 SER A N 1
ATOM 790 C CA . SER A 1 96 ? -6.167 3.089 -6.521 1.00 94.25 96 SER A CA 1
ATOM 791 C C . SER A 1 96 ? -5.865 2.023 -5.468 1.00 94.25 96 SER A C 1
ATOM 793 O O . SER A 1 96 ? -6.795 1.432 -4.931 1.00 94.25 96 SER A O 1
ATOM 795 N N . TRP A 1 97 ? -4.593 1.844 -5.091 1.00 97.81 97 TRP A N 1
ATOM 796 C CA . TRP A 1 97 ? -4.212 0.930 -4.011 1.00 97.81 97 TRP A CA 1
ATOM 797 C C . TRP A 1 97 ? -4.783 1.356 -2.655 1.00 97.81 97 TRP A C 1
ATOM 799 O O . TRP A 1 97 ? -5.319 0.539 -1.914 1.00 97.81 97 TRP A O 1
ATOM 809 N N . VAL A 1 98 ? -4.729 2.654 -2.345 1.00 97.06 98 VAL A N 1
ATOM 810 C CA . VAL A 1 98 ? -5.300 3.208 -1.106 1.00 97.06 98 VAL A CA 1
ATOM 811 C C . VAL A 1 98 ? -6.809 2.963 -1.046 1.00 97.06 98 VAL A C 1
ATOM 813 O O . VAL A 1 98 ? -7.313 2.516 -0.018 1.00 97.06 98 VAL A O 1
ATOM 816 N N . LYS A 1 99 ? -7.525 3.236 -2.145 1.00 95.88 99 LYS A N 1
ATOM 817 C CA . LYS A 1 99 ? -8.979 3.026 -2.234 1.00 95.88 99 LYS A CA 1
ATOM 818 C C . LYS A 1 99 ? -9.342 1.556 -2.050 1.00 95.88 99 LYS A C 1
ATOM 820 O O . LYS A 1 99 ? -10.166 1.256 -1.192 1.00 95.88 99 LYS A O 1
ATOM 825 N N . PHE A 1 100 ? -8.652 0.671 -2.769 1.00 97.56 100 PHE A N 1
ATOM 826 C CA . PHE A 1 100 ? -8.825 -0.773 -2.651 1.00 97.56 100 PHE A CA 1
ATOM 827 C C . PHE A 1 100 ? -8.668 -1.243 -1.199 1.00 97.56 100 PHE A C 1
ATOM 829 O O . PHE A 1 100 ? -9.557 -1.896 -0.669 1.00 97.56 100 PHE A O 1
ATOM 836 N N . LEU A 1 101 ? -7.600 -0.835 -0.503 1.00 97.81 101 LEU A N 1
ATOM 837 C CA . LEU A 1 101 ? -7.390 -1.223 0.897 1.00 97.81 101 LEU A CA 1
ATOM 838 C C . LEU A 1 101 ? -8.486 -0.718 1.843 1.00 97.81 101 LEU A C 1
ATOM 840 O O . LEU A 1 101 ? -8.863 -1.427 2.774 1.00 97.81 101 LEU A O 1
ATOM 844 N N . ILE A 1 102 ? -8.984 0.504 1.634 1.00 95.81 102 ILE A N 1
ATOM 845 C CA . ILE A 1 102 ? -10.060 1.074 2.457 1.00 95.81 102 ILE A CA 1
ATOM 846 C C . ILE A 1 102 ? -11.375 0.320 2.243 1.00 95.81 102 ILE A C 1
ATOM 848 O O . ILE A 1 102 ? -12.145 0.184 3.192 1.00 95.81 102 ILE A O 1
ATOM 852 N N . GLU A 1 103 ? -11.653 -0.124 1.021 1.00 95.88 103 GLU A N 1
ATOM 853 C CA . GLU A 1 103 ? -12.85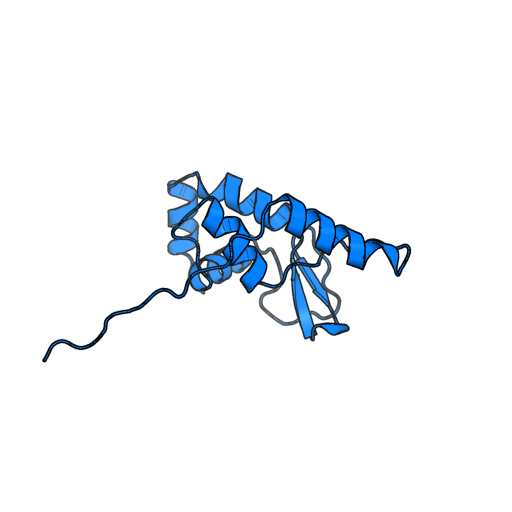8 -0.885 0.684 1.00 95.88 103 GLU A CA 1
ATOM 854 C C . GLU A 1 103 ? -12.761 -2.325 1.197 1.00 95.88 103 GLU A C 1
ATOM 856 O O . GLU A 1 103 ? -13.641 -2.769 1.933 1.00 95.88 103 GLU A O 1
ATOM 861 N N . GLU A 1 104 ? -11.656 -3.006 0.902 1.00 95.94 104 GLU A N 1
ATOM 862 C CA . GLU A 1 104 ? -11.453 -4.426 1.193 1.00 95.94 104 GLU A CA 1
ATOM 863 C C . GLU A 1 104 ? -11.344 -4.702 2.703 1.00 95.94 104 GLU A C 1
ATOM 865 O O . GLU A 1 104 ? -11.962 -5.624 3.227 1.00 95.94 104 GLU A O 1
ATOM 870 N N . LEU A 1 105 ? -10.605 -3.874 3.453 1.00 95.19 105 LEU A N 1
ATOM 871 C CA . LEU A 1 105 ? -10.347 -4.110 4.883 1.00 95.19 105 LEU A CA 1
ATOM 872 C C . LEU A 1 105 ? -11.471 -3.634 5.813 1.00 95.19 105 LEU A C 1
ATOM 874 O O . LEU A 1 105 ? -11.345 -3.746 7.036 1.00 95.19 105 LEU A O 1
ATOM 878 N N . ARG A 1 106 ? -12.567 -3.096 5.263 1.00 92.38 106 ARG A N 1
ATOM 879 C CA . ARG A 1 106 ? -13.819 -2.921 6.021 1.00 92.38 106 ARG A CA 1
ATOM 880 C C . ARG A 1 106 ? -14.485 -4.258 6.314 1.00 92.38 106 ARG A C 1
ATOM 882 O O . ARG A 1 106 ? -15.204 -4.358 7.306 1.00 92.38 106 ARG A O 1
ATOM 889 N N . ASP A 1 107 ? -14.244 -5.261 5.474 1.00 93.31 107 ASP A N 1
ATOM 890 C CA . ASP A 1 107 ? -14.641 -6.628 5.759 1.00 93.31 107 ASP A CA 1
ATOM 891 C C . ASP A 1 107 ? -13.693 -7.217 6.816 1.00 93.31 107 ASP A C 1
ATOM 893 O O . ASP A 1 107 ? -12.489 -7.390 6.604 1.00 93.31 107 ASP A O 1
ATOM 897 N N . VAL A 1 108 ? -14.252 -7.511 7.992 1.00 90.69 108 VAL A N 1
ATOM 898 C CA . VAL A 1 108 ? -13.506 -8.066 9.127 1.00 90.69 108 VAL A CA 1
ATOM 899 C C . VAL A 1 108 ? -12.915 -9.431 8.778 1.00 90.69 108 VAL A C 1
ATOM 901 O O . VAL A 1 108 ? -11.798 -9.728 9.196 1.00 90.69 108 VAL A O 1
ATOM 904 N N . THR A 1 109 ? -13.607 -10.242 7.975 1.00 94.75 109 THR A N 1
ATOM 905 C CA . THR A 1 109 ? -13.097 -11.541 7.528 1.00 94.75 109 THR A CA 1
ATOM 906 C C . THR A 1 109 ? -11.852 -11.353 6.669 1.00 94.75 109 THR A C 1
ATOM 908 O O . THR A 1 109 ? -10.832 -11.990 6.934 1.00 94.75 109 THR A O 1
ATOM 911 N N . LYS A 1 110 ? -11.876 -10.409 5.720 1.00 93.56 110 LYS A N 1
ATOM 912 C CA . LYS A 1 110 ? -10.700 -10.074 4.901 1.00 93.56 110 LYS A CA 1
ATOM 913 C C . LYS A 1 110 ? -9.542 -9.531 5.718 1.00 93.56 110 LYS A C 1
ATOM 915 O O . LYS A 1 110 ? -8.394 -9.921 5.504 1.00 93.56 110 LYS A O 1
ATOM 920 N N . LEU A 1 111 ? -9.825 -8.666 6.686 1.00 93.12 111 LEU A N 1
ATOM 921 C CA . LEU A 1 111 ? -8.797 -8.148 7.579 1.00 93.12 111 LEU A CA 1
ATOM 922 C C . LEU A 1 111 ? -8.102 -9.271 8.366 1.00 93.12 111 LEU A C 1
ATOM 924 O O . LEU A 1 111 ? -6.874 -9.259 8.488 1.00 93.12 111 LEU A O 1
ATOM 928 N N . GLU A 1 112 ? -8.858 -10.236 8.886 1.00 93.94 112 GLU A N 1
ATOM 929 C CA . GLU A 1 112 ? -8.287 -11.369 9.617 1.00 93.94 112 GLU A CA 1
ATOM 930 C C . GLU A 1 112 ? -7.517 -12.331 8.697 1.00 93.94 112 GLU A C 1
ATOM 932 O O . GLU A 1 112 ? -6.413 -12.743 9.053 1.00 93.94 112 GLU A O 1
ATOM 937 N N . GLU A 1 113 ? -8.004 -12.606 7.481 1.00 95.06 113 GLU A N 1
ATOM 938 C CA . GLU A 1 113 ? -7.266 -13.388 6.471 1.00 95.06 113 GLU A CA 1
ATOM 939 C C . GLU A 1 113 ? -5.885 -12.779 6.184 1.00 95.06 113 GLU A C 1
ATOM 941 O O . GLU A 1 113 ? -4.863 -13.470 6.251 1.00 95.06 113 GLU A O 1
ATOM 946 N N . VAL A 1 114 ? -5.833 -11.464 5.946 1.00 94.75 114 VAL A N 1
ATOM 947 C CA . VAL A 1 114 ? -4.576 -10.739 5.713 1.00 94.75 114 VAL A CA 1
ATOM 948 C C . VAL A 1 114 ? -3.666 -10.815 6.939 1.00 94.75 114 VAL A C 1
ATOM 950 O O . VAL A 1 114 ? -2.461 -11.032 6.804 1.00 94.75 114 VAL A O 1
ATOM 953 N N . LYS A 1 115 ? -4.205 -10.658 8.155 1.00 92.12 115 LYS A N 1
ATOM 954 C CA . LYS A 1 115 ? -3.410 -10.746 9.391 1.00 92.12 115 LYS A CA 1
ATOM 955 C C . LYS A 1 115 ? -2.828 -12.140 9.618 1.00 92.12 115 LYS A C 1
ATOM 957 O O . LYS A 1 115 ? -1.731 -12.222 10.174 1.00 92.12 115 LYS A O 1
ATOM 962 N N . MET A 1 116 ? -3.516 -13.196 9.203 1.00 92.62 116 MET A N 1
ATOM 963 C CA . MET A 1 116 ? -3.064 -14.581 9.362 1.00 92.62 116 MET A CA 1
ATOM 964 C C . MET A 1 116 ? -2.043 -15.013 8.303 1.00 92.62 116 MET A C 1
ATOM 966 O O . MET A 1 116 ? -1.383 -16.037 8.478 1.00 92.62 116 MET A O 1
ATOM 970 N N . GLN A 1 117 ? -1.865 -14.235 7.231 1.00 86.31 117 GLN A N 1
ATOM 971 C CA . GLN A 1 117 ? -0.885 -14.548 6.197 1.00 86.31 117 GLN A CA 1
ATOM 972 C C . GLN A 1 117 ? 0.548 -14.565 6.754 1.00 86.31 117 GLN A C 1
ATOM 974 O O . GLN A 1 117 ? 1.012 -13.609 7.388 1.00 86.31 117 GLN A O 1
ATOM 979 N N . ALA A 1 118 ? 1.269 -15.647 6.454 1.00 79.56 118 ALA A N 1
ATOM 980 C CA . ALA A 1 118 ? 2.701 -15.745 6.692 1.00 79.56 118 ALA A CA 1
ATOM 981 C C . ALA A 1 118 ? 3.476 -14.816 5.736 1.00 79.56 118 ALA A C 1
ATOM 983 O O . ALA A 1 118 ? 3.188 -14.742 4.537 1.00 79.56 118 ALA A O 1
ATOM 984 N N . ILE A 1 119 ? 4.448 -14.089 6.289 1.00 68.19 119 ILE A N 1
ATOM 985 C CA . ILE A 1 119 ? 5.255 -13.080 5.587 1.00 68.19 119 ILE A CA 1
ATOM 986 C C . ILE A 1 119 ? 6.520 -13.712 5.033 1.00 68.19 119 ILE A C 1
ATOM 988 O O . ILE A 1 119 ? 7.222 -14.380 5.816 1.00 68.19 119 ILE A O 1
#

Secondary structure (DSSP, 8-state):
---------------HHHHHHHHHHHHTTSSS--S--B-HHHHHHHHHTTSTT--HHHHHHHHHHTTSS-SS--TT-B-SSEEEEGGGTEEEE-HHHHHHHHHHTTSHHHHHHHHHS--

Foldseek 3Di:
DDDDDPPDDDDPPDDPVNVVVVQVVVCPPDVDDDQFDADLVNLQVLLCVLVVPRDSVLSVLVCVVVVLDDPDDDCQDDDPFWHRDPVVRGIGGGVVNSVCCNVQVVPVVSSVVSVPDDD

Radius of gyration: 16.1 Å; chains: 1; bounding box: 30×37×58 Å

Organism: NCBI:txid1859457